Protein AF-A0A812GEC4-F1 (afdb_monomer_lite)

Radius of gyration: 18.67 Å; chains: 1; bounding box: 34×54×39 Å

Secondary structure (DSSP, 8-state):
-HHHHHHHHHHHHHHHHHHHHHHHHTTSS-HHHHHHHHHHHHHHHHHHH-GGGGSSB-TTSPBPHHHHHHHH-TT-----

Sequence (80 aa):
MLQQINAAHDQMRVFYALGRRRLQDKGRLNEEHAAKFARIDERLFALQRDPLQLEFYDRRKQLHEEYVRKRFLLGKQEEE

Foldseek 3Di:
DLVVQLVVLVVVLVVQLVVLVVCVVVVVADPVRSVVSNVVSVVVSVCSNPVVVVQQQDPVRHGDPVCCCVPVVPDPDDDD

pLDDT: mean 77.74, std 15.07, range [39.91, 95.69]

Structure (mmCIF, N/CA/C/O backbone):
data_AF-A0A812GEC4-F1
#
_entry.id   AF-A0A812GEC4-F1
#
loop_
_atom_site.group_PDB
_atom_site.id
_atom_site.type_symbol
_atom_site.label_atom_id
_atom_site.label_alt_id
_atom_site.label_comp_id
_atom_site.label_asym_id
_atom_site.label_entity_id
_atom_site.label_seq_id
_atom_site.pdbx_PDB_ins_code
_atom_site.Cartn_x
_atom_site.Cartn_y
_atom_site.Cartn_z
_atom_site.occupancy
_atom_site.B_iso_or_equiv
_atom_site.auth_seq_id
_atom_site.auth_comp_id
_atom_site.auth_asym_id
_atom_site.auth_atom_id
_atom_site.pdbx_PDB_model_num
ATOM 1 N N . MET A 1 1 ? 6.260 -18.865 -10.492 1.00 61.72 1 MET A N 1
ATOM 2 C CA . MET A 1 1 ? 6.791 -17.614 -9.901 1.00 61.72 1 MET A CA 1
ATOM 3 C C . MET A 1 1 ? 5.828 -16.433 -10.003 1.00 61.72 1 MET A C 1
ATOM 5 O O . MET A 1 1 ? 5.457 -15.930 -8.957 1.00 61.72 1 MET A O 1
ATOM 9 N N . LEU A 1 2 ? 5.350 -16.019 -11.188 1.00 63.19 2 LEU A N 1
ATOM 10 C CA . LEU A 1 2 ? 4.421 -14.870 -11.316 1.00 63.19 2 LEU A CA 1
ATOM 11 C C . LEU A 1 2 ? 3.140 -14.987 -10.462 1.00 63.19 2 LEU A C 1
ATOM 13 O O . LEU A 1 2 ? 2.723 -14.014 -9.847 1.00 63.19 2 LEU A O 1
ATOM 17 N N . GLN A 1 3 ? 2.557 -16.185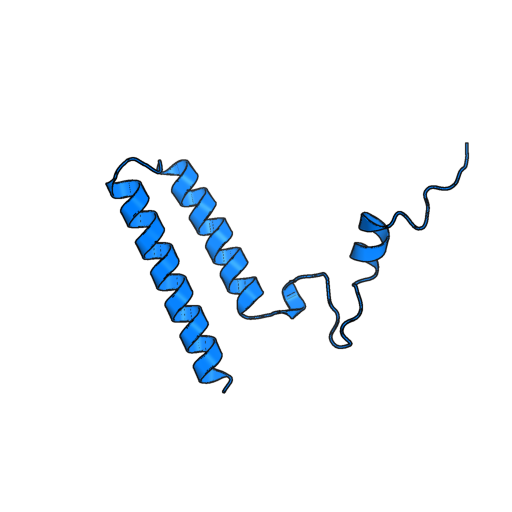 -10.346 1.00 68.94 3 GLN A N 1
ATOM 18 C CA . GLN A 1 3 ? 1.394 -16.420 -9.474 1.00 68.94 3 GLN A CA 1
ATOM 19 C C . GLN A 1 3 ? 1.704 -16.265 -7.976 1.00 68.94 3 GLN A C 1
ATOM 21 O O . GLN A 1 3 ? 0.873 -15.753 -7.238 1.00 68.94 3 GLN A O 1
ATOM 26 N N . GLN A 1 4 ? 2.898 -16.667 -7.526 1.00 74.81 4 GLN A N 1
ATOM 27 C CA . GLN A 1 4 ? 3.319 -16.510 -6.127 1.00 74.81 4 GLN A CA 1
ATOM 28 C C . GLN A 1 4 ? 3.573 -15.037 -5.788 1.00 74.81 4 GLN A C 1
ATOM 30 O O . GLN A 1 4 ? 3.220 -14.591 -4.703 1.00 74.81 4 GLN A O 1
ATOM 35 N N . ILE A 1 5 ? 4.133 -14.278 -6.736 1.00 75.94 5 ILE A N 1
ATOM 36 C CA . ILE A 1 5 ? 4.352 -12.832 -6.607 1.00 75.94 5 ILE A CA 1
ATOM 37 C C . ILE A 1 5 ? 3.007 -12.100 -6.505 1.00 75.94 5 ILE A C 1
ATOM 39 O O . ILE A 1 5 ? 2.797 -11.335 -5.569 1.00 75.94 5 ILE A O 1
ATOM 43 N N . ASN A 1 6 ? 2.056 -12.400 -7.395 1.00 79.62 6 ASN A N 1
ATOM 44 C CA . ASN A 1 6 ? 0.712 -11.819 -7.331 1.00 79.62 6 ASN A CA 1
ATOM 45 C C . ASN A 1 6 ? -0.002 -12.157 -6.013 1.00 79.62 6 ASN A C 1
ATOM 47 O O . ASN A 1 6 ? -0.549 -11.263 -5.373 1.00 79.62 6 ASN A O 1
ATOM 51 N N . ALA A 1 7 ? 0.083 -13.412 -5.560 1.00 83.19 7 ALA A N 1
ATOM 52 C CA . ALA A 1 7 ? -0.489 -13.825 -4.281 1.00 83.19 7 ALA A CA 1
ATOM 53 C C . ALA A 1 7 ? 0.132 -13.076 -3.086 1.00 83.19 7 ALA A C 1
ATOM 55 O O . ALA A 1 7 ? -0.582 -12.706 -2.154 1.00 83.19 7 ALA A O 1
ATOM 56 N N . ALA A 1 8 ? 1.441 -12.809 -3.116 1.00 84.31 8 ALA A N 1
ATOM 57 C CA . ALA A 1 8 ? 2.110 -12.016 -2.087 1.00 84.31 8 ALA A CA 1
ATOM 58 C C . ALA A 1 8 ? 1.616 -10.557 -2.074 1.00 84.31 8 ALA A C 1
ATOM 60 O O . ALA A 1 8 ? 1.344 -10.009 -1.004 1.00 84.31 8 ALA A O 1
ATOM 61 N N . HIS A 1 9 ? 1.430 -9.940 -3.245 1.00 85.38 9 HIS A N 1
ATOM 62 C CA . HIS A 1 9 ? 0.859 -8.593 -3.335 1.00 85.38 9 HIS A CA 1
ATOM 63 C C . HIS A 1 9 ? -0.578 -8.545 -2.800 1.00 85.38 9 HIS A C 1
ATOM 65 O O . HIS A 1 9 ? -0.922 -7.630 -2.046 1.00 85.38 9 HIS A O 1
ATOM 71 N N . ASP A 1 10 ? -1.408 -9.535 -3.132 1.00 86.88 10 ASP A N 1
ATOM 72 C CA . ASP A 1 10 ? -2.788 -9.611 -2.642 1.00 86.88 10 ASP A CA 1
ATOM 73 C C . ASP A 1 10 ? -2.837 -9.737 -1.112 1.00 86.88 10 ASP A C 1
ATOM 75 O O . ASP A 1 10 ? -3.608 -9.039 -0.448 1.00 86.88 10 ASP A O 1
ATOM 79 N N . GLN A 1 11 ? -1.955 -10.554 -0.526 1.00 89.31 11 GLN A N 1
ATOM 80 C CA . GLN A 1 11 ? -1.814 -10.655 0.929 1.00 89.31 11 GLN A CA 1
ATOM 81 C C . GLN A 1 11 ? -1.407 -9.318 1.563 1.00 89.31 11 GLN A C 1
ATOM 83 O O . GLN A 1 11 ? -2.007 -8.905 2.559 1.00 89.31 11 GLN A O 1
ATOM 88 N N . MET A 1 12 ? -0.440 -8.601 0.980 1.00 87.81 12 MET A N 1
ATOM 89 C CA . MET A 1 12 ? -0.031 -7.279 1.475 1.00 87.81 12 MET A CA 1
ATOM 90 C C . MET A 1 12 ? -1.196 -6.284 1.484 1.00 87.81 12 MET A C 1
ATOM 92 O O . MET A 1 12 ? -1.393 -5.583 2.480 1.00 87.81 12 MET A O 1
ATOM 96 N N . ARG A 1 13 ? -2.017 -6.261 0.426 1.00 90.25 13 ARG A N 1
ATOM 97 C CA . ARG A 1 13 ? -3.204 -5.392 0.347 1.00 90.25 13 ARG A CA 1
ATOM 98 C C . ARG A 1 13 ? -4.171 -5.643 1.505 1.00 90.25 13 ARG A C 1
ATOM 100 O O . ARG A 1 13 ? -4.669 -4.691 2.112 1.00 90.25 13 ARG A O 1
ATOM 107 N N . VAL A 1 14 ? -4.407 -6.911 1.841 1.00 91.88 14 VAL A N 1
ATOM 108 C CA . VAL A 1 14 ? -5.268 -7.301 2.968 1.00 91.88 14 VAL A CA 1
ATOM 109 C C . VAL A 1 14 ? -4.681 -6.829 4.301 1.00 91.88 14 VAL A C 1
ATOM 111 O O . VAL A 1 14 ? -5.410 -6.270 5.125 1.00 91.88 14 VAL A O 1
ATOM 114 N N . PHE A 1 15 ? -3.370 -6.979 4.513 1.00 93.06 15 PHE A N 1
ATOM 115 C CA . PHE A 1 15 ? -2.722 -6.526 5.747 1.00 93.06 15 PHE A CA 1
ATOM 116 C C . PHE A 1 15 ? -2.779 -5.008 5.930 1.00 93.06 15 PHE A C 1
ATOM 118 O O . PHE A 1 15 ? -3.083 -4.543 7.032 1.00 93.06 15 PHE A O 1
ATOM 125 N N . TYR A 1 16 ? -2.561 -4.227 4.869 1.00 92.50 16 TYR A N 1
ATOM 126 C CA . TYR A 1 16 ? -2.694 -2.772 4.943 1.00 92.50 16 TYR A CA 1
ATOM 127 C C . TYR A 1 16 ? -4.128 -2.345 5.269 1.00 92.50 16 TYR A C 1
ATOM 129 O O . TYR A 1 16 ? -4.330 -1.442 6.089 1.00 92.50 16 TYR A O 1
ATOM 137 N N . ALA A 1 17 ? -5.134 -3.008 4.690 1.00 93.31 17 ALA A N 1
ATOM 138 C CA . ALA A 1 17 ? -6.537 -2.728 4.995 1.00 93.31 17 ALA A CA 1
ATOM 139 C C . ALA A 1 17 ? -6.867 -3.024 6.468 1.00 93.31 17 ALA A C 1
ATOM 141 O O . ALA A 1 17 ? -7.466 -2.192 7.155 1.00 93.31 17 ALA A O 1
ATOM 142 N N . LEU A 1 18 ? -6.409 -4.171 6.980 1.00 95.12 18 LEU A N 1
ATOM 143 C CA . LEU A 1 18 ? -6.597 -4.565 8.377 1.00 95.12 18 LEU A CA 1
ATOM 144 C C . LEU A 1 18 ? -5.906 -3.596 9.349 1.00 95.12 18 LEU A C 1
ATOM 146 O O . LEU A 1 18 ? -6.481 -3.227 10.375 1.00 95.12 18 LEU A O 1
ATOM 150 N N . GLY A 1 19 ? -4.682 -3.171 9.026 1.00 94.06 19 GLY A N 1
ATOM 151 C CA . GLY A 1 19 ? -3.920 -2.207 9.815 1.00 94.06 19 GLY A CA 1
ATOM 152 C C . GLY A 1 19 ? -4.631 -0.860 9.933 1.00 94.06 19 GLY A C 1
ATOM 153 O O . GLY A 1 19 ? -4.786 -0.351 11.044 1.00 94.06 19 GLY A O 1
ATOM 154 N N . ARG A 1 20 ? -5.137 -0.317 8.815 1.00 94.75 20 ARG A N 1
ATOM 155 C CA . ARG A 1 20 ? -5.905 0.940 8.816 1.00 94.75 20 ARG A CA 1
ATOM 156 C C . ARG A 1 20 ? -7.161 0.842 9.668 1.00 94.75 20 ARG A C 1
ATOM 158 O O . ARG A 1 20 ? -7.373 1.708 10.512 1.00 94.75 20 ARG A O 1
ATOM 165 N N . ARG A 1 21 ? -7.938 -0.233 9.508 1.00 94.25 21 ARG A N 1
ATOM 166 C CA . ARG A 1 21 ? -9.156 -0.450 10.298 1.00 94.25 21 ARG A CA 1
ATOM 167 C C . ARG A 1 21 ? -8.853 -0.473 11.796 1.00 94.25 21 ARG A C 1
ATOM 169 O O . ARG A 1 21 ? -9.463 0.267 12.552 1.00 94.25 21 ARG A O 1
ATOM 176 N N . ARG A 1 22 ? -7.812 -1.201 12.214 1.00 95.69 22 ARG A N 1
ATOM 177 C CA . ARG A 1 22 ? -7.371 -1.211 13.621 1.00 95.69 22 ARG A CA 1
ATOM 178 C C . ARG A 1 22 ? -6.939 0.161 14.139 1.00 95.69 22 ARG A C 1
ATOM 180 O O . ARG A 1 22 ? -7.100 0.431 15.326 1.00 95.69 22 ARG A O 1
ATOM 187 N N . LEU A 1 23 ? -6.329 0.999 13.304 1.00 94.38 23 LEU A N 1
ATOM 188 C CA . LEU A 1 23 ? -5.945 2.356 13.704 1.00 94.38 23 LEU A CA 1
ATOM 189 C C . LEU A 1 23 ? -7.170 3.264 13.869 1.00 94.38 23 LEU A C 1
ATOM 191 O O . LEU A 1 23 ? -7.180 4.069 14.801 1.00 94.38 23 LEU A O 1
ATOM 195 N N . GLN A 1 24 ? -8.193 3.094 13.026 1.00 94.81 24 GLN A N 1
ATOM 196 C CA . GLN A 1 24 ? -9.484 3.771 13.179 1.00 94.81 24 GLN A CA 1
ATOM 197 C C . GLN A 1 24 ? -10.211 3.315 14.443 1.00 94.81 24 GLN A C 1
ATOM 199 O O . GLN A 1 24 ? -10.594 4.155 15.250 1.00 94.81 24 GLN A O 1
ATOM 204 N N . ASP A 1 25 ? -10.303 2.003 14.673 1.00 94.75 25 ASP A N 1
ATOM 205 C CA . ASP A 1 25 ? -10.967 1.430 15.852 1.00 94.75 25 ASP A CA 1
ATOM 206 C C . ASP A 1 25 ? -10.329 1.921 17.165 1.00 94.75 25 ASP A C 1
ATOM 208 O O . ASP A 1 25 ? -11.000 2.087 18.179 1.00 94.75 25 ASP A O 1
ATOM 212 N N . LYS A 1 26 ? -9.016 2.190 17.153 1.00 95.62 26 LYS A N 1
ATOM 213 C CA . LYS A 1 26 ? -8.272 2.741 18.298 1.00 95.62 26 LYS A CA 1
ATOM 214 C C . LYS A 1 26 ? -8.336 4.270 18.407 1.00 95.62 26 LYS A C 1
ATOM 216 O O . LYS A 1 26 ? -7.633 4.833 19.243 1.00 95.62 26 LYS A O 1
ATOM 221 N N . GLY A 1 27 ? -9.072 4.950 17.529 1.00 92.88 27 GLY A N 1
ATOM 222 C CA . GLY A 1 27 ? -9.139 6.413 17.471 1.00 92.88 27 GLY A CA 1
ATOM 223 C C . GLY A 1 27 ? -7.814 7.096 17.106 1.00 92.88 27 GLY A C 1
ATOM 224 O O . GLY A 1 27 ? -7.680 8.304 17.267 1.00 92.88 27 GLY A O 1
ATOM 225 N N . ARG A 1 28 ? -6.814 6.346 16.619 1.00 93.19 28 ARG A N 1
ATOM 226 C CA . ARG A 1 28 ? -5.502 6.894 16.216 1.00 93.19 28 ARG A CA 1
ATOM 227 C C . ARG A 1 28 ? -5.505 7.416 14.782 1.00 93.19 28 ARG A C 1
ATOM 229 O O . ARG A 1 28 ? -4.537 8.038 14.356 1.00 93.19 28 ARG A O 1
ATOM 236 N N . LEU A 1 29 ? -6.570 7.128 14.038 1.00 93.50 29 LEU A N 1
ATOM 237 C CA . LEU A 1 29 ? -6.763 7.549 12.663 1.00 93.50 29 LEU A CA 1
ATOM 238 C C . LEU A 1 29 ? -8.226 7.945 12.465 1.00 93.50 29 LEU A C 1
ATOM 240 O O . LEU A 1 29 ? -9.117 7.129 12.673 1.00 93.50 29 LEU A O 1
ATOM 244 N N . ASN A 1 30 ? -8.474 9.194 12.076 1.00 94.00 30 ASN A N 1
ATOM 245 C CA . ASN A 1 30 ? -9.821 9.642 11.730 1.00 94.00 30 ASN A CA 1
ATOM 246 C C . ASN A 1 30 ? -10.230 9.119 10.336 1.00 94.00 30 ASN A C 1
ATOM 248 O O . ASN A 1 30 ? -9.401 8.611 9.575 1.00 94.00 30 ASN A O 1
ATOM 252 N N . GLU A 1 31 ? -11.514 9.234 9.997 1.00 92.25 31 GLU A N 1
ATOM 253 C CA . GLU A 1 31 ? -12.054 8.731 8.726 1.00 92.25 31 GLU A CA 1
ATOM 254 C C . GLU A 1 31 ? -11.418 9.396 7.500 1.00 92.25 31 GLU A C 1
ATOM 256 O O . GLU A 1 31 ? -11.079 8.714 6.532 1.00 92.25 31 GLU A O 1
ATOM 261 N N . GLU A 1 32 ? -11.179 10.708 7.554 1.00 93.38 32 GLU A N 1
ATOM 262 C CA . GLU A 1 32 ? -10.571 11.449 6.447 1.00 93.38 32 GLU A CA 1
ATOM 263 C C . GLU A 1 32 ? -9.145 10.958 6.153 1.00 93.38 32 GLU A C 1
ATOM 265 O O . GLU A 1 32 ? -8.782 10.688 5.004 1.00 93.38 32 GLU A O 1
ATOM 270 N N . HIS A 1 33 ? -8.322 10.793 7.189 1.00 92.62 33 HIS A N 1
ATOM 271 C CA . HIS A 1 33 ? -6.968 10.275 7.046 1.00 92.62 33 HIS A CA 1
ATOM 272 C C . HIS A 1 33 ? -6.979 8.807 6.627 1.00 92.62 33 HIS A C 1
ATOM 274 O O . HIS A 1 33 ? -6.176 8.421 5.780 1.00 92.62 33 HIS A O 1
ATOM 280 N N . ALA A 1 34 ? -7.903 7.993 7.139 1.00 92.62 34 ALA A N 1
ATOM 281 C CA . ALA A 1 34 ? -8.049 6.607 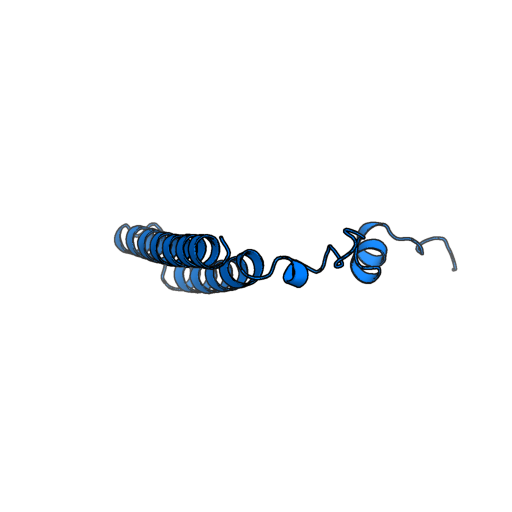6.707 1.00 92.62 34 ALA A CA 1
ATOM 282 C C . ALA A 1 34 ? -8.381 6.492 5.214 1.00 92.62 34 ALA A C 1
ATOM 284 O O . ALA A 1 34 ? -7.797 5.651 4.525 1.00 92.62 34 ALA A O 1
ATOM 285 N N . ALA A 1 35 ? -9.241 7.371 4.694 1.00 92.69 35 ALA A N 1
ATOM 286 C CA . ALA A 1 35 ? -9.539 7.455 3.268 1.00 92.69 35 ALA A CA 1
ATOM 287 C C . ALA A 1 35 ? -8.312 7.891 2.448 1.00 92.69 35 ALA A C 1
ATOM 289 O O . ALA A 1 35 ? -8.042 7.317 1.390 1.00 92.69 35 ALA A O 1
ATOM 290 N N . LYS A 1 36 ? -7.522 8.856 2.943 1.00 92.62 36 LYS A N 1
ATOM 291 C CA . LYS A 1 36 ? -6.249 9.249 2.308 1.00 92.62 36 LYS A CA 1
ATOM 292 C C . LYS A 1 36 ? -5.265 8.079 2.254 1.00 92.62 36 LYS A C 1
ATOM 294 O O . LYS A 1 36 ? -4.729 7.796 1.186 1.00 92.62 36 LYS A O 1
ATOM 299 N N . PHE A 1 37 ? -5.079 7.359 3.360 1.00 91.44 37 PHE A N 1
ATOM 300 C CA . PHE A 1 37 ? -4.215 6.178 3.387 1.00 91.44 37 PHE A CA 1
ATOM 301 C C . PHE A 1 37 ? -4.724 5.068 2.468 1.00 91.44 37 PHE A C 1
ATOM 303 O O . PHE A 1 37 ? -3.928 4.477 1.753 1.00 91.44 37 PHE A O 1
ATOM 310 N N . ALA A 1 38 ? -6.038 4.835 2.391 1.00 92.69 38 ALA A N 1
ATOM 311 C CA . ALA A 1 38 ? -6.595 3.850 1.466 1.00 92.69 38 ALA A CA 1
ATOM 312 C C . ALA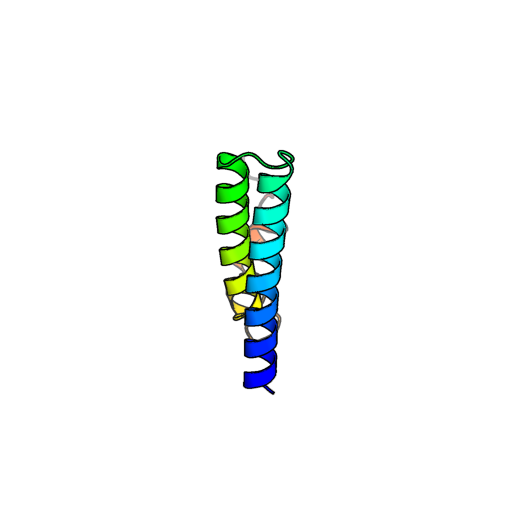 A 1 38 ? -6.232 4.143 -0.001 1.00 92.69 38 ALA A C 1
ATOM 314 O O . ALA A 1 38 ? -5.851 3.223 -0.722 1.00 92.69 38 ALA A O 1
ATOM 315 N N . ARG A 1 39 ? -6.274 5.417 -0.420 1.00 90.88 39 ARG A N 1
ATOM 316 C CA . ARG A 1 39 ? -5.850 5.838 -1.769 1.00 90.88 39 ARG A CA 1
ATOM 317 C C . ARG A 1 39 ? -4.350 5.640 -1.998 1.00 90.88 39 ARG A C 1
ATOM 319 O O . ARG A 1 39 ? -3.946 5.214 -3.077 1.00 90.88 39 ARG A O 1
ATOM 326 N N . ILE A 1 40 ? -3.527 5.956 -0.995 1.00 89.12 40 ILE A N 1
ATOM 327 C CA . ILE A 1 40 ? -2.072 5.744 -1.051 1.00 89.12 40 ILE A CA 1
ATOM 328 C C . ILE A 1 40 ? -1.761 4.252 -1.194 1.00 89.12 40 ILE A C 1
ATOM 330 O O . ILE A 1 40 ? -0.965 3.881 -2.053 1.00 89.12 40 ILE A O 1
ATOM 334 N N . ASP A 1 41 ? -2.422 3.403 -0.411 1.00 89.00 41 ASP A N 1
ATOM 335 C CA . ASP A 1 41 ? -2.195 1.959 -0.419 1.00 89.00 41 ASP A CA 1
ATOM 336 C C . ASP A 1 41 ? -2.637 1.311 -1.736 1.00 89.00 41 ASP A C 1
ATOM 338 O O . ASP A 1 41 ? -1.951 0.424 -2.239 1.00 89.00 41 ASP A O 1
ATOM 342 N N . GLU A 1 42 ? -3.736 1.771 -2.342 1.00 87.75 42 GLU A N 1
ATOM 343 C CA . GLU A 1 42 ? -4.132 1.326 -3.685 1.00 87.75 42 GLU A CA 1
ATOM 344 C C . GLU A 1 42 ? -3.107 1.709 -4.748 1.00 87.75 42 GLU A C 1
ATOM 346 O O . GLU A 1 42 ? -2.752 0.884 -5.594 1.00 87.75 42 GLU A O 1
ATOM 351 N N . ARG A 1 43 ? -2.587 2.938 -4.685 1.00 85.75 43 ARG A N 1
ATOM 352 C CA . ARG A 1 43 ? -1.548 3.384 -5.612 1.00 85.75 43 ARG A CA 1
ATOM 353 C C . ARG A 1 43 ? -0.255 2.594 -5.414 1.00 85.75 43 ARG A C 1
ATOM 355 O O . ARG A 1 43 ? 0.346 2.164 -6.393 1.00 85.75 43 ARG A O 1
ATOM 362 N N . LEU A 1 44 ? 0.142 2.345 -4.167 1.00 84.06 44 LEU A N 1
ATOM 363 C CA . LEU A 1 44 ? 1.306 1.524 -3.843 1.00 84.06 44 LEU A CA 1
ATOM 364 C C . LEU A 1 44 ? 1.142 0.087 -4.350 1.00 84.06 44 LEU A C 1
ATOM 366 O O . LEU A 1 44 ? 2.072 -0.457 -4.938 1.00 84.06 44 LEU A O 1
ATOM 370 N N . PHE A 1 45 ? -0.037 -0.511 -4.179 1.00 86.75 45 PHE A N 1
ATOM 371 C CA . PHE A 1 45 ? -0.336 -1.849 -4.687 1.00 86.75 45 PHE A CA 1
ATOM 372 C C . PHE A 1 45 ? -0.209 -1.923 -6.216 1.00 86.75 45 PHE A C 1
ATOM 374 O O . PHE A 1 45 ? 0.401 -2.856 -6.738 1.00 86.75 45 PHE A O 1
ATOM 381 N N . ALA A 1 46 ? -0.720 -0.921 -6.939 1.00 83.69 46 ALA A N 1
ATOM 382 C CA . ALA A 1 46 ? -0.570 -0.844 -8.391 1.00 83.69 46 ALA A CA 1
ATOM 383 C C . ALA A 1 46 ? 0.910 -0.770 -8.818 1.00 83.69 46 ALA A C 1
ATOM 385 O O . ALA A 1 46 ? 1.324 -1.518 -9.703 1.00 83.69 46 ALA A O 1
ATOM 386 N N . LEU A 1 47 ? 1.712 0.061 -8.139 1.00 80.06 47 LEU A N 1
ATOM 387 C CA . LEU A 1 47 ? 3.155 0.207 -8.388 1.00 80.06 47 LEU A CA 1
ATOM 388 C C . LEU A 1 47 ? 3.949 -1.067 -8.081 1.00 80.06 47 LEU A C 1
ATOM 390 O O . LEU A 1 47 ? 4.892 -1.406 -8.787 1.00 80.06 47 LEU A O 1
ATOM 394 N N . GLN A 1 48 ? 3.581 -1.781 -7.018 1.00 79.25 48 GLN A N 1
ATOM 395 C CA . GLN A 1 48 ? 4.227 -3.039 -6.650 1.00 79.25 48 GLN A CA 1
ATOM 396 C C . GLN A 1 48 ? 3.934 -4.150 -7.664 1.00 79.25 48 GLN A C 1
ATOM 398 O O . GLN A 1 48 ? 4.805 -4.978 -7.924 1.00 79.25 48 GLN A O 1
ATOM 403 N N . ARG A 1 49 ? 2.727 -4.156 -8.247 1.00 81.44 49 ARG A N 1
ATOM 404 C CA . ARG A 1 49 ? 2.310 -5.154 -9.239 1.00 81.44 49 ARG A CA 1
ATOM 405 C C . ARG A 1 49 ? 2.914 -4.908 -10.621 1.00 81.44 49 ARG A C 1
ATOM 407 O O . ARG A 1 49 ? 3.151 -5.863 -11.356 1.00 81.44 49 ARG A O 1
ATOM 414 N N . ASP A 1 50 ? 3.143 -3.649 -10.979 1.00 75.94 50 ASP A N 1
ATOM 415 C CA . ASP A 1 50 ? 3.792 -3.264 -12.229 1.00 75.94 50 ASP A CA 1
ATOM 416 C C . ASP A 1 50 ? 4.941 -2.280 -11.959 1.00 75.94 50 ASP A C 1
ATOM 418 O O . ASP A 1 50 ? 4.730 -1.067 -11.912 1.00 75.94 50 ASP A O 1
ATOM 422 N N . PRO A 1 51 ? 6.180 -2.781 -11.817 1.00 67.00 51 PRO A N 1
ATOM 423 C CA . PRO A 1 51 ? 7.347 -1.943 -11.566 1.00 67.00 51 PRO A CA 1
ATOM 424 C C . PRO A 1 51 ? 7.626 -0.906 -12.663 1.00 67.00 51 PRO A C 1
ATOM 426 O O . PRO A 1 51 ? 8.324 0.067 -12.392 1.00 67.00 51 PRO A O 1
ATOM 429 N N . LEU A 1 52 ? 7.096 -1.074 -13.886 1.00 64.56 52 LEU A N 1
ATOM 430 C CA . LEU A 1 52 ? 7.236 -0.078 -14.960 1.00 64.56 52 LEU A CA 1
ATOM 431 C C . LEU A 1 52 ? 6.400 1.181 -14.685 1.00 64.56 52 LEU A C 1
ATOM 433 O O . LEU A 1 52 ? 6.724 2.253 -15.189 1.00 64.56 52 LEU A O 1
ATOM 437 N N . GLN A 1 53 ? 5.362 1.079 -13.849 1.00 64.19 53 GLN A N 1
ATOM 438 C CA . GLN A 1 53 ? 4.568 2.220 -13.381 1.00 64.19 53 GLN A CA 1
ATOM 439 C C . GLN A 1 53 ? 5.306 3.076 -12.353 1.00 64.19 53 GLN A C 1
ATOM 441 O O . GLN A 1 53 ? 4.827 4.153 -12.011 1.00 64.19 53 GLN A O 1
ATOM 446 N N . LEU A 1 54 ? 6.476 2.650 -11.861 1.00 62.88 54 LEU A N 1
ATOM 447 C CA . LEU A 1 54 ? 7.299 3.510 -11.014 1.00 62.88 54 LEU A CA 1
ATOM 448 C C . LEU A 1 54 ? 7.835 4.730 -11.773 1.00 62.88 54 LEU A C 1
ATOM 450 O O . LEU A 1 54 ? 8.533 5.503 -11.148 1.00 62.88 54 LEU A O 1
ATOM 454 N N . GLU A 1 55 ? 7.519 4.944 -13.061 1.00 57.78 55 GLU A N 1
ATOM 455 C CA . GLU A 1 55 ? 7.800 6.164 -13.856 1.00 57.78 55 GLU A CA 1
ATOM 456 C C . GLU A 1 55 ? 9.282 6.566 -13.952 1.00 57.78 55 GLU A C 1
ATOM 458 O O . GLU A 1 55 ? 9.638 7.506 -14.661 1.00 57.78 55 GLU A O 1
ATOM 463 N N . PHE A 1 56 ? 10.176 5.847 -13.278 1.00 56.97 56 PH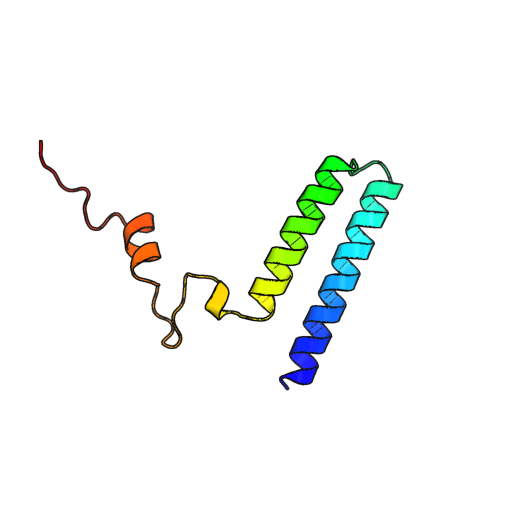E A N 1
ATOM 464 C CA . PHE A 1 56 ? 11.583 6.195 -13.177 1.00 56.97 56 PHE A CA 1
ATOM 465 C C . PHE A 1 56 ? 12.471 5.220 -13.913 1.00 56.97 56 PHE A C 1
ATOM 467 O O . PHE A 1 56 ? 13.604 5.585 -14.126 1.00 56.97 56 PHE A O 1
ATOM 474 N N . TYR A 1 57 ? 12.026 4.023 -14.293 1.00 54.25 57 TYR A N 1
ATOM 475 C CA . TYR A 1 57 ? 12.892 3.043 -14.944 1.00 54.25 57 TYR A CA 1
ATOM 476 C C . TYR A 1 57 ? 12.214 2.432 -16.164 1.00 54.25 57 TYR A C 1
ATOM 478 O O . TYR A 1 57 ? 11.184 1.768 -16.050 1.00 54.25 57 TYR A O 1
ATOM 486 N N . ASP A 1 58 ? 12.824 2.623 -17.331 1.00 59.72 58 ASP A N 1
ATOM 487 C CA . ASP A 1 58 ? 12.425 1.922 -18.541 1.00 59.72 58 ASP A CA 1
ATOM 488 C C . ASP A 1 58 ? 12.769 0.417 -18.446 1.00 59.72 58 ASP A C 1
ATOM 490 O O . ASP A 1 58 ? 13.456 -0.056 -17.530 1.00 59.72 58 ASP A O 1
ATOM 494 N N . ARG A 1 59 ? 12.338 -0.376 -19.436 1.00 59.19 59 ARG A N 1
ATOM 495 C CA . ARG A 1 59 ? 12.648 -1.821 -19.501 1.00 59.19 59 ARG A CA 1
ATOM 496 C C . ARG A 1 59 ? 14.152 -2.135 -19.572 1.00 59.19 59 ARG A C 1
ATOM 498 O O . ARG A 1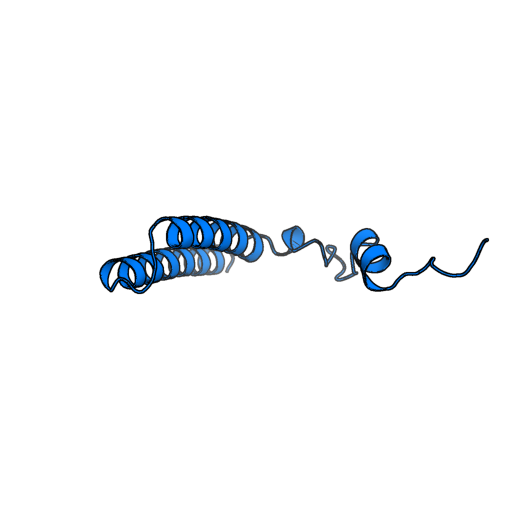 59 ? 14.536 -3.283 -19.359 1.00 59.19 59 ARG A O 1
ATOM 505 N N . ARG A 1 60 ? 14.997 -1.150 -19.881 1.00 66.69 60 ARG A N 1
ATOM 506 C CA . ARG A 1 60 ? 16.462 -1.241 -19.959 1.00 66.69 60 ARG A CA 1
ATOM 507 C C . ARG A 1 60 ? 17.142 -0.764 -18.671 1.00 66.69 60 ARG A C 1
ATOM 509 O O . ARG A 1 60 ? 18.368 -0.694 -18.641 1.00 66.69 60 ARG A O 1
ATOM 516 N N . LYS A 1 61 ? 16.377 -0.497 -17.602 1.00 64.25 61 LYS A N 1
ATOM 517 C CA . LYS A 1 61 ? 16.857 0.073 -16.332 1.00 64.25 61 LYS A CA 1
ATOM 518 C C . LYS A 1 61 ? 17.464 1.474 -16.494 1.00 64.25 61 LYS A C 1
ATOM 520 O O . LYS A 1 61 ? 18.333 1.859 -15.715 1.00 64.25 61 LYS A O 1
ATOM 525 N N . GLN A 1 62 ? 17.014 2.238 -17.481 1.00 63.06 62 GLN A N 1
ATOM 526 C CA . GLN A 1 62 ? 17.388 3.636 -17.668 1.00 63.06 62 GLN A CA 1
ATOM 527 C C . GLN A 1 62 ? 16.348 4.552 -17.045 1.00 63.06 62 GLN A C 1
ATOM 529 O O . GLN A 1 62 ? 15.157 4.242 -17.051 1.00 63.06 62 GLN A O 1
ATOM 534 N N . LEU A 1 63 ? 16.804 5.693 -16.527 1.00 66.62 63 LEU A N 1
ATOM 535 C CA . LEU A 1 63 ? 15.885 6.690 -16.011 1.00 66.62 63 LEU A CA 1
ATOM 536 C C . LEU A 1 63 ? 15.047 7.290 -17.143 1.00 66.62 63 LEU A C 1
ATOM 538 O O . LEU A 1 63 ? 15.600 7.650 -18.181 1.00 66.62 63 LEU A O 1
ATOM 542 N N . HIS A 1 64 ? 13.733 7.430 -16.946 1.00 70.69 64 HIS A N 1
ATOM 543 C CA . HIS A 1 64 ? 12.899 8.147 -17.913 1.00 70.69 64 HIS A CA 1
ATOM 544 C C . HIS A 1 64 ? 13.415 9.579 -18.089 1.00 70.69 64 HIS A C 1
ATOM 546 O O . HIS A 1 64 ? 13.691 10.282 -17.114 1.00 70.69 64 HIS A O 1
ATOM 552 N N . GLU A 1 65 ? 13.521 10.024 -19.340 1.00 69.25 65 GLU A N 1
ATOM 553 C CA . GLU A 1 65 ? 14.110 11.320 -19.686 1.00 69.25 65 GLU A CA 1
ATOM 554 C C . GLU A 1 65 ? 13.402 12.489 -18.977 1.00 69.25 65 GLU A C 1
ATOM 556 O O . GLU A 1 65 ? 14.043 13.427 -18.505 1.00 69.25 65 GLU A O 1
ATOM 561 N N . GLU A 1 66 ? 12.082 12.391 -18.802 1.00 67.12 66 GLU A N 1
ATOM 562 C CA . GLU A 1 66 ? 11.276 13.382 -18.087 1.00 67.12 66 GLU A CA 1
ATOM 563 C C . GLU A 1 66 ? 11.637 13.487 -16.591 1.00 67.12 66 GLU A C 1
ATOM 565 O O . GLU A 1 66 ? 11.685 14.586 -16.033 1.00 67.12 66 GLU A O 1
ATOM 570 N N . TYR A 1 67 ? 11.956 12.357 -15.947 1.00 66.69 67 TYR A N 1
ATOM 571 C CA . TYR A 1 67 ? 12.434 12.306 -14.563 1.00 66.69 67 TYR A CA 1
ATOM 572 C C . TYR A 1 67 ? 13.841 12.901 -14.438 1.00 66.69 67 TYR A C 1
ATOM 574 O O . TYR A 1 67 ? 14.093 13.703 -13.535 1.00 66.69 67 TYR A O 1
ATOM 582 N N . VAL A 1 68 ? 14.743 12.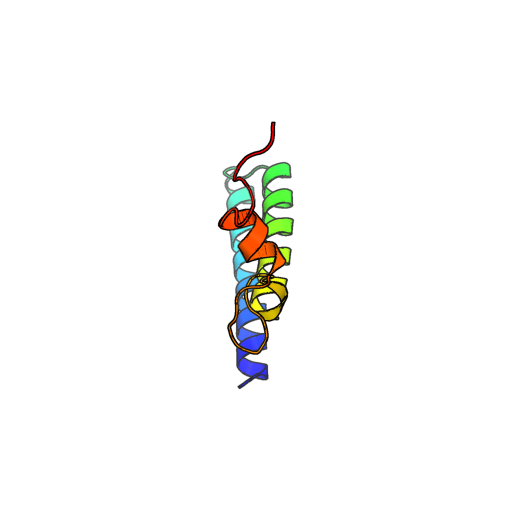569 -15.370 1.00 69.94 68 VAL A N 1
ATOM 583 C CA . VAL A 1 68 ? 16.109 13.118 -15.400 1.00 69.94 68 VAL A CA 1
ATOM 584 C C . VAL A 1 68 ? 16.075 14.638 -15.551 1.00 69.94 68 VAL A C 1
ATOM 586 O O . VAL A 1 68 ? 16.714 15.345 -14.773 1.00 69.94 68 VAL A O 1
ATOM 589 N N . ARG A 1 69 ? 15.268 15.159 -16.483 1.00 70.75 69 ARG A N 1
ATOM 590 C CA . ARG A 1 69 ? 15.115 16.604 -16.713 1.00 70.75 69 ARG A CA 1
ATOM 591 C C . ARG A 1 69 ? 14.573 17.337 -15.482 1.00 70.75 69 ARG A C 1
ATOM 593 O O . ARG A 1 69 ? 15.145 18.346 -15.077 1.00 70.75 69 ARG A O 1
ATOM 600 N N . LYS A 1 70 ? 13.515 16.814 -14.847 1.00 68.12 70 LYS A N 1
ATOM 601 C CA . LYS A 1 70 ? 12.910 17.411 -13.639 1.00 68.12 70 LYS A CA 1
ATOM 602 C C . LYS A 1 70 ? 13.842 17.389 -12.425 1.00 68.12 70 LYS A C 1
ATOM 604 O O . LYS A 1 70 ? 13.784 18.302 -11.605 1.00 68.12 70 LYS A O 1
ATOM 609 N N . ARG A 1 71 ? 14.661 16.341 -12.271 1.00 65.62 71 ARG A N 1
ATOM 610 C CA . ARG A 1 71 ? 15.461 16.114 -11.056 1.00 65.62 71 ARG A CA 1
ATOM 611 C C . ARG A 1 71 ? 16.888 16.648 -11.140 1.00 65.62 71 ARG A C 1
ATOM 613 O O . ARG A 1 71 ? 17.419 17.045 -10.108 1.00 65.62 71 ARG A O 1
ATOM 620 N N . PHE A 1 72 ? 17.488 16.665 -12.330 1.00 69.00 72 PHE A N 1
ATOM 621 C CA . PHE A 1 72 ? 18.895 17.033 -12.522 1.00 69.00 72 PHE A CA 1
ATOM 622 C C . PHE A 1 72 ? 19.113 18.364 -13.247 1.00 69.00 72 PHE A C 1
ATOM 624 O O . PHE A 1 72 ? 20.267 18.731 -13.429 1.00 69.00 72 PHE A O 1
ATOM 631 N N . LEU A 1 73 ? 18.056 19.104 -13.624 1.00 60.81 73 LEU A N 1
ATOM 632 C CA . LEU A 1 73 ? 18.173 20.443 -14.232 1.00 60.81 73 LEU A CA 1
ATOM 633 C C . LEU A 1 73 ? 19.256 20.512 -15.329 1.00 60.81 73 LEU A C 1
ATOM 635 O O . LEU A 1 73 ? 20.084 21.420 -15.348 1.00 60.81 73 LEU A O 1
ATOM 639 N N . LEU A 1 74 ? 19.242 19.572 -16.277 1.00 57.56 74 LEU A N 1
ATOM 640 C CA . LEU A 1 74 ? 19.941 19.765 -17.550 1.00 57.56 74 LEU A CA 1
ATOM 641 C C . LEU A 1 74 ? 19.173 20.839 -18.338 1.00 57.56 74 LEU A C 1
ATOM 643 O O . LEU A 1 74 ? 18.312 20.515 -19.152 1.00 57.56 74 LEU A O 1
ATOM 647 N N . GLY A 1 75 ? 19.413 22.112 -17.999 1.00 51.09 75 GLY A N 1
ATOM 648 C CA . GLY A 1 75 ? 18.797 23.270 -18.655 1.00 51.09 75 GLY A CA 1
ATOM 649 C C . GLY A 1 75 ? 18.373 24.452 -17.771 1.00 51.09 75 GLY A C 1
ATOM 650 O O . GLY A 1 75 ? 17.473 25.182 -18.168 1.00 51.09 75 GLY A O 1
ATOM 651 N N . LYS A 1 76 ? 18.970 24.682 -16.592 1.00 50.53 76 LYS A N 1
ATOM 652 C CA . LYS A 1 76 ? 19.042 26.054 -16.038 1.00 50.53 76 LYS A CA 1
ATOM 653 C C . LYS A 1 76 ? 20.501 26.507 -15.938 1.00 50.53 76 LYS A C 1
ATOM 655 O O . LYS A 1 76 ? 21.029 26.712 -14.853 1.00 50.53 76 LYS A O 1
ATOM 660 N N . GLN A 1 77 ? 21.139 26.606 -17.099 1.00 52.69 77 GLN A N 1
ATOM 661 C CA . GLN A 1 77 ? 22.036 27.721 -17.411 1.00 52.69 77 GLN A CA 1
ATOM 662 C C . GLN A 1 77 ? 21.205 28.625 -18.336 1.00 52.69 77 GLN A C 1
ATOM 664 O O . GLN A 1 77 ? 20.568 28.103 -19.245 1.00 52.69 77 GLN A O 1
ATOM 669 N N . GLU A 1 78 ? 20.830 29.806 -17.847 1.00 52.50 78 GLU A N 1
ATOM 670 C CA . GLU A 1 78 ? 21.396 31.110 -18.246 1.00 52.50 78 GLU A CA 1
ATOM 671 C C . GLU A 1 78 ? 20.766 31.627 -19.548 1.00 52.50 78 GLU A C 1
ATOM 673 O O . GLU A 1 78 ? 20.919 30.992 -20.581 1.00 52.50 78 GLU A O 1
ATOM 678 N N . GLU A 1 79 ? 20.030 32.740 -19.409 1.00 46.66 79 GLU A N 1
ATOM 679 C CA . GLU A 1 79 ? 19.410 33.680 -20.374 1.00 46.66 79 GLU A CA 1
ATOM 680 C C . GLU A 1 79 ? 18.066 34.093 -19.722 1.00 46.66 79 GLU A C 1
ATOM 682 O O . GLU A 1 79 ? 17.170 33.261 -19.583 1.00 46.66 79 GLU A O 1
ATOM 687 N N . GLU A 1 80 ? 17.863 35.274 -19.128 1.00 39.91 80 GLU A N 1
ATOM 688 C CA . GLU A 1 80 ? 18.399 36.640 -19.322 1.00 39.91 80 GLU A CA 1
ATOM 689 C C . GLU A 1 80 ? 18.862 37.313 -18.015 1.00 39.91 80 GLU A C 1
ATOM 691 O O . GLU A 1 80 ? 18.284 37.014 -16.940 1.00 39.91 80 GLU A O 1
#